Protein AF-A0A533ZQ76-F1 (afdb_monomer)

Foldseek 3Di:
DDKDKDKDKDKAAPDPFKIKIKIKMWIWDADPDPPWGWTKTKIKMKMKIWGDPDPFKIKIKMWMKMWIWTDGDPDTDTDIDIDIDIDIGGHPDDPPPQPPVNPPDPDDDPDPDPDDDDDDD

Mean predicted aligned error: 13.37 Å

Radius of gyration: 28.68 Å; Cα contacts (8 Å, |Δi|>4): 227; chains: 1; bounding box: 99×28×53 Å

Structure (mmCIF, N/CA/C/O backbone):
data_AF-A0A533ZQ76-F1
#
_entry.id   AF-A0A533ZQ76-F1
#
loop_
_atom_site.group_PDB
_atom_site.id
_atom_site.type_symbol
_atom_site.label_atom_id
_atom_site.label_alt_id
_atom_site.label_comp_id
_atom_site.label_asym_id
_atom_site.label_entity_id
_atom_site.label_seq_id
_atom_site.pdbx_PDB_ins_code
_atom_site.Cartn_x
_atom_site.Cartn_y
_atom_site.Cartn_z
_atom_site.occupancy
_atom_site.B_iso_or_equiv
_atom_site.auth_seq_id
_atom_site.auth_comp_id
_atom_site.auth_asym_id
_atom_site.auth_atom_id
_atom_site.pdbx_PDB_model_num
ATOM 1 N N . MET A 1 1 ? 0.727 1.971 -27.549 1.00 69.31 1 MET A N 1
ATOM 2 C CA . MET A 1 1 ? 1.018 2.119 -26.111 1.00 69.31 1 MET A CA 1
ATOM 3 C C . MET A 1 1 ? 0.290 0.995 -25.409 1.00 69.31 1 MET A C 1
ATOM 5 O O . MET A 1 1 ? -0.908 0.859 -25.633 1.00 69.31 1 MET A O 1
ATOM 9 N N . LEU A 1 2 ? 1.004 0.152 -24.669 1.00 78.88 2 LEU A N 1
ATOM 10 C CA . LEU A 1 2 ? 0.405 -0.923 -23.881 1.00 78.88 2 LEU A CA 1
ATOM 11 C C . LEU A 1 2 ? 0.433 -0.486 -22.421 1.00 78.88 2 LEU A C 1
ATOM 13 O O . LEU A 1 2 ? 1.513 -0.332 -21.867 1.00 78.88 2 LEU A O 1
ATOM 17 N N . SER A 1 3 ? -0.736 -0.279 -21.817 1.00 87.69 3 SER A N 1
ATOM 18 C CA . SER A 1 3 ? -0.863 0.062 -20.401 1.00 87.69 3 SER A CA 1
ATOM 19 C C . SER A 1 3 ? -1.711 -0.993 -19.704 1.00 87.69 3 SER A C 1
ATOM 21 O O . SER A 1 3 ? -2.788 -1.348 -20.183 1.00 87.69 3 SER A O 1
ATOM 23 N N . GLN A 1 4 ? -1.195 -1.529 -18.605 1.00 91.38 4 GLN A N 1
ATOM 24 C CA . GLN A 1 4 ? -1.819 -2.579 -17.813 1.00 91.38 4 GLN A CA 1
ATOM 25 C C . GLN A 1 4 ? -1.733 -2.193 -16.345 1.00 91.38 4 GLN A C 1
ATOM 27 O O . GLN A 1 4 ? -0.648 -1.892 -15.853 1.00 91.38 4 GLN A O 1
ATOM 32 N N . THR A 1 5 ? -2.864 -2.254 -15.650 1.00 93.31 5 THR A N 1
ATOM 33 C CA . THR A 1 5 ? -2.929 -2.057 -14.203 1.00 93.31 5 THR A CA 1
ATOM 34 C C . THR A 1 5 ? -3.759 -3.174 -13.599 1.00 93.31 5 THR A C 1
ATOM 36 O O . THR A 1 5 ? -4.853 -3.468 -14.082 1.00 93.31 5 THR A O 1
ATOM 39 N N . VAL A 1 6 ? -3.242 -3.793 -12.544 1.00 95.38 6 VAL A N 1
ATOM 40 C CA . VAL A 1 6 ? -3.929 -4.829 -11.774 1.00 95.38 6 VAL A CA 1
ATOM 41 C C . VAL A 1 6 ? -3.885 -4.425 -10.313 1.00 95.38 6 VAL A C 1
ATOM 43 O O . VAL A 1 6 ? -2.808 -4.170 -9.784 1.00 95.38 6 VAL A O 1
ATOM 46 N N . THR A 1 7 ? -5.044 -4.399 -9.664 1.00 95.50 7 THR A N 1
ATOM 47 C CA . THR A 1 7 ? -5.156 -4.107 -8.234 1.00 95.50 7 THR A CA 1
ATOM 48 C C . THR A 1 7 ? -5.970 -5.199 -7.569 1.00 95.50 7 THR A C 1
ATOM 50 O O . THR A 1 7 ? -7.054 -5.548 -8.036 1.00 95.50 7 THR A O 1
ATOM 53 N N . VAL A 1 8 ? -5.451 -5.722 -6.466 1.00 96.50 8 VAL A N 1
ATOM 54 C CA . VAL A 1 8 ? -6.134 -6.679 -5.602 1.00 96.50 8 VAL A CA 1
ATOM 55 C C . VAL A 1 8 ? -6.194 -6.082 -4.209 1.00 96.50 8 VAL A C 1
ATOM 57 O O . VAL A 1 8 ? -5.197 -5.583 -3.691 1.00 96.50 8 VAL A O 1
ATOM 60 N N . THR A 1 9 ? -7.368 -6.146 -3.595 1.00 96.25 9 THR A N 1
ATOM 61 C CA . THR A 1 9 ? -7.575 -5.696 -2.223 1.00 96.25 9 THR A CA 1
ATOM 62 C C . THR A 1 9 ? -8.357 -6.752 -1.474 1.00 96.25 9 THR A C 1
ATOM 64 O O . THR A 1 9 ? -9.365 -7.263 -1.963 1.00 96.25 9 THR A O 1
ATOM 67 N N . THR A 1 10 ? -7.895 -7.073 -0.276 1.00 95.56 10 THR A N 1
ATOM 68 C CA . THR A 1 10 ? -8.563 -7.988 0.639 1.00 95.56 10 THR A CA 1
ATOM 69 C C . THR A 1 10 ? -8.787 -7.277 1.960 1.00 95.56 10 THR A C 1
ATOM 71 O O . THR A 1 10 ? -7.919 -6.569 2.461 1.00 95.56 10 THR A O 1
ATOM 74 N N . ALA A 1 11 ? -9.974 -7.444 2.528 1.00 94.69 11 ALA A N 1
ATOM 75 C CA . ALA A 1 11 ? -10.311 -6.928 3.844 1.00 94.69 11 ALA A CA 1
ATOM 76 C C . ALA A 1 11 ? -10.855 -8.082 4.676 1.00 94.69 11 ALA A C 1
ATOM 78 O O . ALA A 1 11 ? -11.765 -8.791 4.242 1.00 94.69 11 ALA A O 1
ATOM 79 N N . HIS A 1 12 ? -10.288 -8.276 5.860 1.00 94.06 12 HIS A N 1
ATOM 80 C CA . HIS A 1 12 ? -10.687 -9.341 6.760 1.00 94.06 12 HIS A CA 1
ATOM 81 C C . HIS A 1 12 ? -10.952 -8.781 8.163 1.00 94.06 12 HIS A C 1
ATOM 83 O O . HIS A 1 12 ? -10.027 -8.271 8.810 1.00 94.06 12 HIS A O 1
ATOM 89 N N . PRO A 1 13 ? -12.204 -8.835 8.652 1.00 95.38 13 PRO A N 1
ATOM 90 C CA . PRO A 1 13 ? -12.496 -8.527 10.043 1.00 95.38 13 PRO A CA 1
ATOM 91 C C . PRO A 1 13 ? -11.974 -9.671 10.917 1.00 95.38 13 PRO A C 1
ATOM 93 O O . PRO A 1 13 ? -12.407 -10.810 10.779 1.00 95.38 13 PRO A O 1
ATOM 96 N N . LEU A 1 14 ? -11.036 -9.370 11.814 1.00 94.00 14 LEU A N 1
ATOM 97 C CA . LEU A 1 14 ? -10.540 -10.338 12.797 1.00 94.00 14 LEU A CA 1
ATOM 98 C C . LEU A 1 14 ? -11.461 -10.390 14.020 1.00 94.00 14 LEU A C 1
ATOM 100 O O . LEU A 1 14 ? -11.647 -11.445 14.617 1.00 94.00 14 LEU A O 1
ATOM 104 N N . THR A 1 15 ? -12.031 -9.241 14.395 1.00 94.12 15 THR A N 1
ATOM 105 C CA . THR A 1 15 ? -13.024 -9.091 15.468 1.00 94.12 15 THR A CA 1
ATOM 106 C C . THR A 1 15 ? -13.995 -7.955 15.127 1.00 94.12 15 THR A C 1
ATOM 108 O O . THR A 1 15 ? -13.836 -7.270 14.118 1.00 94.12 15 THR A O 1
ATOM 111 N N . GLU A 1 16 ? -14.963 -7.676 16.004 1.00 91.12 16 GLU A N 1
ATOM 112 C CA . GLU A 1 16 ? -15.861 -6.514 15.875 1.00 91.12 16 GLU A CA 1
ATOM 113 C C . GLU A 1 16 ? -15.134 -5.159 15.894 1.00 91.12 16 GLU A C 1
ATOM 115 O O . GLU A 1 16 ? -15.669 -4.152 15.430 1.00 91.12 16 GLU A O 1
ATOM 120 N N . ARG A 1 17 ? -13.922 -5.108 16.461 1.00 92.12 17 ARG A N 1
ATOM 121 C CA . ARG A 1 17 ? -13.142 -3.870 16.620 1.00 92.12 17 ARG A CA 1
ATOM 122 C C . ARG A 1 17 ? -11.850 -3.860 15.824 1.00 92.12 17 ARG A C 1
ATOM 124 O O . ARG A 1 17 ? -11.244 -2.801 15.709 1.00 92.12 17 ARG A O 1
ATOM 131 N N . LEU A 1 18 ? -11.418 -5.003 15.298 1.00 93.88 18 LEU A N 1
ATOM 132 C CA . LEU A 1 18 ? -10.140 -5.160 14.620 1.00 93.88 18 LEU A CA 1
ATOM 133 C C . LEU A 1 18 ? -10.344 -5.716 13.215 1.00 93.88 18 LEU A C 1
ATOM 135 O O . LEU A 1 18 ? -10.965 -6.759 13.028 1.00 93.88 18 LEU A O 1
ATOM 139 N N . SER A 1 19 ? -9.745 -5.057 12.232 1.00 95.81 19 SER A N 1
ATOM 140 C CA . SER A 1 19 ? -9.692 -5.545 10.857 1.00 95.81 19 SER A CA 1
ATOM 141 C C . SER A 1 19 ? -8.303 -5.365 10.272 1.00 95.81 19 SER A C 1
ATOM 143 O O . SER A 1 19 ? -7.554 -4.462 10.657 1.00 95.81 19 SER A O 1
ATOM 145 N N . VAL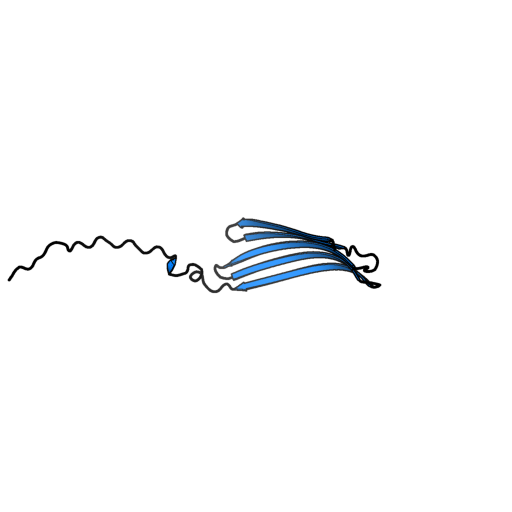 A 1 20 ? -7.970 -6.243 9.336 1.00 96.62 20 VAL A N 1
ATOM 146 C CA . VAL A 1 20 ? -6.762 -6.143 8.528 1.00 96.62 20 VAL A CA 1
ATOM 147 C C . VAL A 1 20 ? -7.180 -5.997 7.078 1.00 96.62 20 VAL A C 1
ATOM 149 O O . VAL A 1 20 ? -8.025 -6.747 6.590 1.00 96.62 20 VAL A O 1
ATOM 152 N N . THR A 1 21 ? -6.584 -5.029 6.400 1.00 96.50 21 THR A N 1
ATOM 153 C CA . THR A 1 21 ? -6.736 -4.829 4.963 1.00 96.50 21 THR A CA 1
ATOM 154 C C . THR A 1 21 ? -5.373 -5.009 4.323 1.00 96.50 21 THR A C 1
ATOM 156 O O . THR A 1 21 ? -4.382 -4.511 4.848 1.00 96.50 21 THR A O 1
ATOM 159 N N . GLY A 1 22 ? -5.316 -5.741 3.221 1.00 96.19 22 GLY A N 1
ATOM 160 C CA . GLY A 1 22 ? -4.122 -5.897 2.410 1.00 96.19 22 GLY A CA 1
ATOM 161 C C . GLY A 1 22 ? -4.407 -5.481 0.978 1.00 96.19 22 GLY A C 1
ATOM 162 O O . GLY A 1 22 ? -5.503 -5.712 0.461 1.00 96.19 22 GL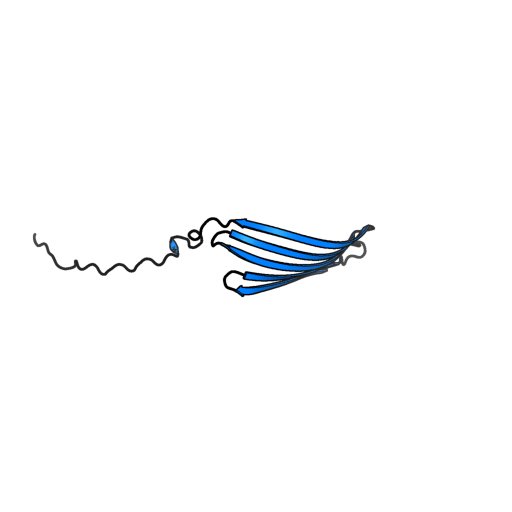Y A O 1
ATOM 163 N N . GLY A 1 23 ? -3.419 -4.878 0.342 1.00 96.81 23 GLY A N 1
ATOM 164 C CA . GLY A 1 23 ? -3.481 -4.449 -1.042 1.00 96.81 23 GLY A CA 1
ATOM 165 C C . GLY A 1 23 ? -2.226 -4.854 -1.791 1.00 96.81 23 GLY A C 1
ATOM 166 O O . GLY A 1 23 ? -1.134 -4.896 -1.226 1.00 96.81 23 GLY A O 1
ATOM 167 N N . ALA A 1 24 ? -2.386 -5.155 -3.072 1.00 96.50 24 ALA A N 1
ATOM 168 C CA . ALA A 1 24 ? -1.287 -5.201 -4.017 1.00 96.50 24 ALA A CA 1
ATOM 169 C C . ALA A 1 24 ? -1.734 -4.560 -5.326 1.00 96.50 24 ALA A C 1
ATOM 171 O O . ALA A 1 24 ? -2.837 -4.818 -5.814 1.00 96.50 24 ALA A O 1
ATOM 172 N N . ASN A 1 25 ? -0.874 -3.737 -5.904 1.00 96.38 25 ASN A N 1
ATOM 173 C CA . ASN A 1 25 ? -1.069 -3.129 -7.203 1.00 96.38 25 ASN A CA 1
ATOM 174 C C . ASN A 1 25 ? 0.160 -3.361 -8.075 1.00 96.38 25 ASN A C 1
ATOM 176 O O . ASN A 1 25 ? 1.296 -3.275 -7.619 1.00 96.38 25 ASN A O 1
ATOM 180 N N . PHE A 1 26 ? -0.084 -3.622 -9.348 1.00 96.31 26 PHE A N 1
ATOM 181 C CA . PHE A 1 26 ? 0.917 -3.714 -10.394 1.00 96.31 26 PHE A CA 1
ATOM 182 C C . PHE A 1 26 ? 0.505 -2.779 -11.521 1.00 96.31 26 PHE A C 1
ATOM 184 O O . PHE A 1 26 ? -0.665 -2.755 -11.904 1.00 96.31 26 PHE A O 1
ATOM 191 N N . ALA A 1 27 ? 1.453 -2.025 -12.059 1.00 95.25 27 ALA A N 1
ATOM 192 C CA . ALA A 1 27 ? 1.237 -1.197 -13.230 1.00 95.25 27 ALA A CA 1
ATOM 193 C C . ALA A 1 27 ? 2.425 -1.327 -14.178 1.00 95.25 27 ALA A C 1
ATOM 195 O O . ALA A 1 27 ? 3.573 -1.211 -13.756 1.00 95.25 27 ALA A O 1
ATOM 196 N N . ARG A 1 28 ? 2.144 -1.531 -15.463 1.00 93.69 28 ARG A N 1
ATOM 197 C CA . ARG A 1 28 ? 3.134 -1.555 -16.536 1.00 93.69 28 ARG A CA 1
ATOM 198 C C . ARG A 1 28 ? 2.657 -0.707 -17.700 1.00 93.69 28 ARG A C 1
ATOM 200 O O . ARG A 1 28 ? 1.485 -0.754 -18.074 1.00 93.69 28 ARG A O 1
ATOM 207 N N . ASN A 1 29 ? 3.562 0.067 -18.273 1.00 91.25 29 ASN A N 1
ATOM 208 C CA . ASN A 1 29 ? 3.288 0.936 -19.397 1.00 91.25 29 ASN A CA 1
ATOM 209 C C . ASN A 1 29 ? 4.490 0.974 -20.336 1.00 91.25 29 ASN A C 1
ATOM 211 O O . ASN A 1 29 ? 5.547 1.452 -19.943 1.00 91.25 29 ASN A O 1
ATOM 215 N N . ASP A 1 30 ? 4.297 0.506 -21.565 1.00 86.81 30 ASP A N 1
ATOM 216 C CA . ASP A 1 30 ? 5.324 0.489 -22.604 1.00 86.81 30 ASP A CA 1
ATOM 217 C C . ASP A 1 30 ? 4.871 1.324 -23.815 1.00 86.81 30 ASP A C 1
ATOM 219 O O . ASP A 1 30 ? 3.783 1.122 -24.390 1.00 86.81 30 ASP A O 1
ATOM 223 N N . SER A 1 31 ? 5.715 2.263 -24.253 1.00 83.62 31 SER A N 1
ATOM 224 C CA . SER A 1 31 ? 5.498 2.981 -25.506 1.00 83.62 31 SER A CA 1
ATOM 225 C C . SER A 1 31 ? 5.875 2.110 -26.705 1.00 83.62 31 SER A C 1
ATOM 227 O O . SER A 1 31 ? 6.991 1.629 -26.841 1.00 83.62 31 SER A O 1
ATOM 229 N N . THR A 1 32 ? 4.922 1.903 -27.614 1.00 69.62 32 THR A N 1
ATOM 230 C CA . THR A 1 32 ? 5.061 0.966 -28.745 1.00 69.62 32 THR A CA 1
ATOM 231 C C . THR A 1 32 ? 5.572 1.629 -30.028 1.00 69.62 32 THR A C 1
ATOM 233 O O . THR A 1 32 ? 5.527 1.002 -31.083 1.00 69.62 32 THR A O 1
ATOM 236 N N . SER A 1 33 ? 5.975 2.905 -29.989 1.00 67.81 33 SER A N 1
ATOM 237 C CA . SER A 1 33 ? 6.479 3.618 -31.169 1.00 67.81 33 SER A CA 1
ATOM 238 C C . SER A 1 33 ? 8.002 3.692 -31.143 1.00 67.81 33 SER A C 1
ATOM 240 O O . SER A 1 33 ? 8.604 4.014 -30.122 1.00 67.81 33 SER A O 1
ATOM 242 N N . SER A 1 34 ? 8.614 3.445 -32.299 1.00 60.03 34 SER A N 1
ATOM 243 C CA . SER A 1 34 ? 10.057 3.321 -32.558 1.00 60.03 34 SER A CA 1
ATOM 244 C C . SER A 1 34 ? 10.919 4.561 -32.248 1.00 60.03 34 SER A C 1
ATOM 246 O O . SER A 1 34 ? 12.106 4.565 -32.554 1.00 60.03 34 SER A O 1
ATOM 248 N N . GLY A 1 35 ? 10.353 5.600 -31.629 1.00 61.16 35 GLY A N 1
ATOM 249 C CA . GLY A 1 35 ? 11.056 6.824 -31.231 1.00 61.16 35 GLY A CA 1
ATOM 250 C C . GLY A 1 35 ? 10.733 7.326 -29.821 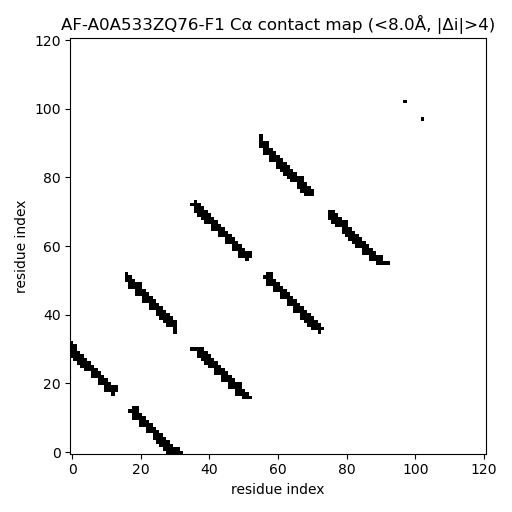1.00 61.16 35 GLY A C 1
ATOM 251 O O . GLY A 1 35 ? 11.283 8.344 -29.413 1.00 61.16 35 GLY A O 1
ATOM 252 N N . SER A 1 36 ? 9.864 6.645 -29.067 1.00 63.34 36 SER A N 1
ATOM 253 C CA . SER A 1 36 ? 9.629 6.962 -27.654 1.00 63.34 36 SER A CA 1
ATOM 254 C C . SER A 1 36 ? 10.191 5.836 -26.797 1.00 63.34 36 SER A C 1
ATOM 256 O O . SER A 1 36 ? 9.823 4.679 -26.960 1.00 63.34 36 SER A O 1
ATOM 258 N N . ASN A 1 37 ? 11.131 6.184 -25.920 1.00 74.81 37 ASN A N 1
ATOM 259 C CA . ASN A 1 37 ? 11.712 5.270 -24.942 1.00 74.81 37 ASN A CA 1
ATOM 260 C C . ASN A 1 37 ? 11.065 5.575 -23.585 1.00 74.81 37 ASN A C 1
ATOM 262 O O . ASN A 1 37 ? 11.704 6.136 -22.693 1.00 74.81 37 ASN A O 1
ATOM 266 N N . ILE A 1 38 ? 9.742 5.375 -23.509 1.00 85.81 38 ILE A N 1
ATOM 267 C CA . ILE A 1 38 ? 8.960 5.554 -22.286 1.00 85.81 38 ILE A CA 1
ATOM 268 C C . ILE A 1 38 ? 8.520 4.171 -21.817 1.00 85.81 38 ILE A C 1
ATOM 270 O O . ILE A 1 38 ? 7.659 3.542 -22.433 1.00 85.81 38 ILE A O 1
ATOM 274 N N . SER A 1 39 ? 9.117 3.721 -20.723 1.00 89.75 39 SER A N 1
ATOM 275 C CA . SER A 1 39 ? 8.735 2.507 -20.015 1.00 89.75 39 SER A CA 1
ATOM 276 C C . SER A 1 39 ? 8.491 2.846 -18.554 1.00 89.75 39 SER A C 1
ATOM 278 O O . SER A 1 39 ? 9.190 3.667 -17.961 1.00 89.75 39 SER A O 1
ATOM 280 N N . PHE A 1 40 ? 7.463 2.246 -17.980 1.00 91.75 40 PHE A N 1
ATOM 281 C CA . PHE A 1 40 ? 7.172 2.337 -16.563 1.00 91.75 40 PHE A CA 1
ATOM 282 C C . PHE A 1 40 ? 6.687 0.983 -16.078 1.00 91.75 40 PHE A C 1
ATOM 284 O O . PHE A 1 40 ? 5.741 0.421 -16.631 1.00 91.75 40 PHE A O 1
ATOM 291 N N . MET A 1 41 ? 7.287 0.487 -15.009 1.00 94.81 41 MET A N 1
ATOM 292 C CA . MET A 1 41 ? 6.838 -0.683 -14.285 1.00 94.81 41 MET A CA 1
ATOM 293 C C . MET A 1 41 ? 6.844 -0.359 -12.798 1.00 94.81 41 MET A C 1
ATOM 295 O O . MET A 1 41 ? 7.799 0.184 -12.254 1.00 94.81 41 MET A O 1
ATOM 299 N N . SER A 1 42 ? 5.765 -0.708 -12.115 1.00 96.12 42 SER A N 1
ATOM 300 C CA . SER A 1 42 ? 5.721 -0.637 -10.665 1.00 96.12 42 SER A CA 1
ATOM 301 C C . SER A 1 42 ? 4.923 -1.786 -10.095 1.00 96.12 42 SER A C 1
ATOM 303 O O . SER A 1 42 ? 3.949 -2.262 -10.685 1.00 96.12 42 SER A O 1
ATOM 305 N N . TYR A 1 43 ? 5.332 -2.201 -8.910 1.00 97.00 43 TYR A N 1
ATOM 306 C CA . TYR A 1 43 ? 4.509 -3.001 -8.030 1.00 97.00 43 TYR A CA 1
ATOM 307 C C . TYR A 1 43 ? 4.566 -2.389 -6.646 1.00 97.00 43 TYR A C 1
ATOM 309 O O . TYR A 1 43 ? 5.599 -1.898 -6.195 1.00 97.00 43 TYR A O 1
ATOM 317 N N . GLN A 1 44 ? 3.440 -2.409 -5.965 1.00 97.25 44 GLN A N 1
ATOM 318 C CA . GLN A 1 44 ? 3.335 -1.953 -4.599 1.00 97.25 44 GLN A CA 1
ATOM 319 C C . GLN A 1 44 ? 2.383 -2.875 -3.856 1.00 97.25 44 GLN A C 1
ATOM 321 O O . GLN A 1 44 ? 1.467 -3.454 -4.432 1.00 97.25 44 GLN A O 1
ATOM 326 N N . GLY A 1 45 ? 2.649 -3.048 -2.572 1.00 97.56 45 GLY A N 1
ATOM 327 C CA . GLY A 1 45 ? 1.760 -3.721 -1.653 1.00 97.56 45 GLY A CA 1
ATOM 328 C C . GLY A 1 45 ? 1.677 -2.958 -0.348 1.00 97.56 45 GLY A C 1
ATOM 329 O O . GLY A 1 45 ? 2.626 -2.282 0.066 1.00 97.56 45 GLY A O 1
ATOM 330 N N . ASP A 1 46 ? 0.534 -3.076 0.301 1.00 97.38 46 ASP A N 1
ATOM 331 C CA . ASP A 1 46 ? 0.281 -2.475 1.594 1.00 97.38 46 ASP A CA 1
ATOM 332 C C . ASP A 1 46 ? -0.465 -3.435 2.512 1.00 97.38 46 ASP A C 1
ATOM 334 O O . ASP A 1 46 ? -1.213 -4.316 2.085 1.00 97.38 46 ASP A O 1
ATOM 338 N N . VAL A 1 47 ? -0.214 -3.268 3.804 1.00 97.69 47 VAL A N 1
ATOM 339 C CA . VAL A 1 47 ? -0.948 -3.928 4.873 1.00 97.69 47 VAL A CA 1
ATOM 340 C C . VAL A 1 47 ? -1.354 -2.864 5.874 1.00 97.69 47 VAL A C 1
ATOM 342 O O . VAL A 1 47 ? -0.527 -2.095 6.371 1.00 97.69 47 VAL A O 1
ATOM 345 N N . SER A 1 48 ? -2.639 -2.843 6.190 1.00 96.94 48 SER A N 1
ATOM 346 C CA . SER A 1 48 ? -3.254 -1.942 7.144 1.00 96.94 48 SER A CA 1
ATOM 347 C C . SER A 1 48 ? -3.902 -2.726 8.275 1.00 96.94 48 SER A C 1
ATOM 349 O O . SER A 1 48 ? -4.781 -3.553 8.050 1.00 96.94 48 SER A O 1
ATOM 351 N N . VAL A 1 49 ? -3.509 -2.421 9.508 1.00 97.56 49 VAL A N 1
ATOM 352 C CA . VAL A 1 49 ? -4.182 -2.878 10.725 1.00 97.56 49 VAL A CA 1
ATOM 353 C C . VAL A 1 49 ? -5.057 -1.743 11.235 1.00 97.56 49 VAL A C 1
ATOM 355 O O . VAL A 1 49 ? -4.581 -0.627 11.435 1.00 97.56 49 VAL A O 1
ATOM 358 N N . ASN A 1 50 ? -6.335 -2.027 11.452 1.00 95.06 50 ASN A N 1
ATOM 359 C CA . ASN A 1 50 ? -7.359 -1.046 11.782 1.00 95.06 50 ASN A CA 1
ATOM 360 C C . ASN A 1 50 ? -8.057 -1.443 13.083 1.00 95.06 50 ASN A C 1
ATOM 362 O O . ASN A 1 50 ? -8.675 -2.506 13.138 1.00 95.06 50 ASN A O 1
ATOM 366 N N . TYR A 1 51 ? -8.006 -0.583 14.100 1.00 94.69 51 TYR A N 1
ATOM 367 C CA . TYR A 1 51 ? -8.596 -0.828 15.413 1.00 94.69 51 TYR A CA 1
ATOM 368 C C . TYR A 1 51 ? -9.554 0.287 15.844 1.00 94.69 51 TYR A C 1
ATOM 370 O O . TYR A 1 51 ? -9.192 1.462 15.878 1.00 94.69 51 TYR A O 1
ATOM 378 N N . LEU A 1 52 ? -10.776 -0.079 16.218 1.00 93.75 52 LEU A N 1
ATOM 379 C CA . LEU A 1 52 ? -11.747 0.808 16.854 1.00 93.75 52 LEU A CA 1
ATOM 380 C C . LEU A 1 52 ? -11.417 0.935 18.347 1.00 93.75 52 LEU A C 1
ATOM 382 O O . LEU A 1 52 ? -11.747 0.061 19.149 1.00 93.75 52 LEU A O 1
ATOM 386 N N . LEU A 1 53 ? -10.768 2.044 18.711 1.00 91.94 53 LEU A N 1
ATOM 387 C CA . LEU A 1 53 ? -10.467 2.406 20.100 1.00 91.94 53 LEU A CA 1
ATOM 388 C C . LEU A 1 53 ? -11.759 2.668 20.885 1.00 91.94 53 LEU A C 1
ATOM 390 O O . LEU A 1 53 ? -11.900 2.238 22.028 1.00 91.94 53 LEU A O 1
ATOM 394 N N . THR A 1 54 ? -12.711 3.354 20.253 1.00 88.38 54 THR A N 1
ATOM 395 C CA . THR A 1 54 ? -14.064 3.607 20.765 1.00 88.38 54 THR A CA 1
ATOM 396 C C . THR A 1 54 ? -15.066 3.547 19.607 1.00 88.38 54 THR A C 1
ATOM 398 O O . THR A 1 54 ? -14.687 3.332 18.456 1.00 88.38 54 THR A O 1
ATOM 401 N N . SER A 1 55 ? -16.356 3.776 19.874 1.00 85.00 55 SER A N 1
ATOM 402 C CA . SER A 1 55 ? -17.388 3.886 18.829 1.00 85.00 55 SER A CA 1
ATOM 403 C C . SER A 1 55 ? -17.171 5.048 17.850 1.00 85.00 55 SER A C 1
ATOM 405 O O . SER A 1 55 ? -17.814 5.076 16.804 1.00 85.00 55 SER A O 1
ATOM 407 N N . THR A 1 56 ? -16.291 5.994 18.185 1.00 88.12 56 THR A N 1
ATOM 408 C CA . THR A 1 56 ? -16.034 7.229 17.432 1.00 88.12 56 THR A CA 1
ATOM 409 C C . THR A 1 56 ? -14.552 7.454 17.158 1.00 88.12 56 THR A 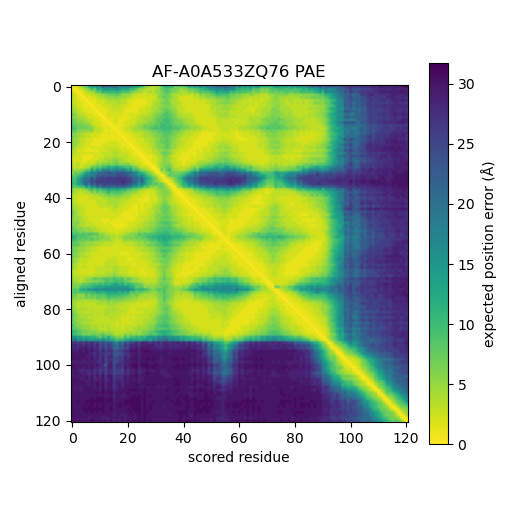C 1
ATOM 411 O O . THR A 1 56 ? -14.184 8.482 16.601 1.00 88.12 56 THR A O 1
ATOM 414 N N . LEU A 1 57 ? -13.670 6.531 17.542 1.00 93.00 57 LEU A N 1
ATOM 415 C CA . LEU A 1 57 ? -12.230 6.697 17.380 1.00 93.00 57 LEU A CA 1
ATOM 416 C C . LEU A 1 57 ? -11.619 5.429 16.799 1.00 93.00 57 LEU A C 1
ATOM 418 O O . LEU A 1 57 ? -11.744 4.345 17.367 1.00 93.00 57 LEU A O 1
ATOM 422 N N . LYS A 1 58 ? -10.923 5.586 15.679 1.00 93.62 58 LYS A N 1
ATOM 423 C CA . LYS A 1 58 ? -10.225 4.520 14.969 1.00 93.62 58 LYS A CA 1
ATOM 424 C C . LYS A 1 58 ? -8.733 4.830 14.942 1.00 93.62 58 LYS A C 1
ATOM 426 O O . LYS A 1 58 ? -8.343 5.921 14.545 1.00 93.62 58 LYS A O 1
ATOM 431 N N . ALA A 1 59 ? -7.904 3.871 15.323 1.00 96.44 59 ALA A N 1
ATOM 432 C CA . ALA A 1 59 ? -6.471 3.887 15.071 1.00 96.44 59 ALA A CA 1
ATOM 433 C C . ALA A 1 59 ? -6.155 2.968 13.890 1.00 96.44 59 ALA A C 1
ATOM 435 O O . ALA A 1 59 ? -6.737 1.891 13.765 1.00 96.44 59 ALA A O 1
ATOM 436 N N . SER A 1 60 ? -5.241 3.389 13.024 1.00 96.75 60 SER A N 1
ATOM 437 C CA . SER A 1 60 ? -4.788 2.594 11.886 1.00 96.75 60 SER A CA 1
ATOM 438 C C . SER A 1 60 ? -3.270 2.655 11.786 1.00 96.75 60 SER A C 1
ATOM 440 O O . SER A 1 60 ? -2.686 3.732 11.910 1.00 96.75 60 SER A O 1
ATOM 442 N N . ALA A 1 61 ? -2.644 1.512 11.539 1.00 98.00 61 ALA A N 1
ATOM 443 C CA . ALA A 1 61 ? -1.239 1.409 11.176 1.00 98.00 61 ALA A CA 1
ATOM 444 C C . ALA A 1 61 ? -1.154 0.836 9.765 1.00 98.00 61 ALA A C 1
ATOM 446 O O . ALA A 1 61 ? -1.783 -0.182 9.485 1.00 98.00 61 ALA A O 1
ATOM 447 N N . VAL A 1 62 ? -0.416 1.494 8.877 1.00 97.75 62 VAL A N 1
ATOM 448 C CA . VAL A 1 62 ? -0.237 1.075 7.484 1.00 97.75 62 VAL A CA 1
ATOM 449 C C . VAL A 1 62 ? 1.246 0.949 7.201 1.00 97.75 62 VAL A C 1
ATOM 451 O O . VAL A 1 62 ? 1.991 1.910 7.387 1.00 97.75 62 VAL A O 1
ATOM 454 N N . GLY A 1 63 ? 1.664 -0.224 6.743 1.00 97.81 63 GLY A N 1
ATOM 455 C CA . GLY A 1 63 ? 2.973 -0.446 6.147 1.00 97.81 63 GLY A CA 1
ATOM 456 C C . GLY A 1 63 ? 2.803 -0.668 4.653 1.00 97.81 63 GLY A C 1
ATOM 457 O O . GLY A 1 63 ? 1.986 -1.493 4.255 1.00 97.81 63 GLY A O 1
ATOM 458 N N . ALA A 1 64 ? 3.561 0.051 3.835 1.00 97.69 64 ALA A N 1
ATOM 459 C CA . ALA A 1 64 ? 3.558 -0.122 2.391 1.00 97.69 64 ALA A CA 1
ATOM 460 C C . ALA A 1 64 ? 4.983 -0.230 1.855 1.00 97.69 64 ALA A C 1
ATOM 462 O O . ALA A 1 64 ? 5.896 0.472 2.303 1.00 97.69 64 ALA A O 1
ATOM 463 N N . TYR A 1 65 ? 5.147 -1.091 0.862 1.00 98.25 65 TYR A N 1
ATOM 464 C CA . TYR A 1 65 ? 6.364 -1.233 0.082 1.00 98.25 65 TYR A CA 1
ATOM 465 C C . TYR A 1 65 ? 6.009 -1.141 -1.392 1.00 98.25 65 TYR A C 1
ATOM 467 O O . TYR A 1 65 ? 5.009 -1.705 -1.826 1.00 98.25 65 TYR A O 1
ATOM 475 N N . GLY A 1 66 ? 6.825 -0.442 -2.162 1.00 97.50 66 GLY A N 1
ATOM 476 C CA . GLY A 1 66 ? 6.699 -0.423 -3.605 1.00 97.50 66 GLY A CA 1
ATOM 477 C C . GLY A 1 66 ? 8.044 -0.267 -4.271 1.00 97.50 66 GLY A C 1
ATOM 478 O O . GLY A 1 66 ? 8.974 0.282 -3.685 1.00 97.50 66 GLY A O 1
ATOM 479 N N . HIS A 1 67 ? 8.105 -0.739 -5.498 1.00 97.69 67 HIS A N 1
ATOM 480 C CA . HIS A 1 67 ? 9.235 -0.605 -6.389 1.00 97.69 67 HIS A CA 1
ATOM 481 C C . HIS A 1 67 ? 8.763 0.110 -7.650 1.00 97.69 67 HIS A C 1
ATOM 483 O O . HIS A 1 67 ? 7.662 -0.162 -8.147 1.00 97.69 67 HIS A O 1
ATOM 489 N N . TYR A 1 68 ? 9.584 1.031 -8.137 1.00 96.12 68 TYR A N 1
ATOM 490 C CA . TYR A 1 68 ? 9.295 1.850 -9.301 1.00 96.12 68 TYR A CA 1
ATOM 491 C C . TYR A 1 68 ? 10.505 1.829 -10.220 1.00 96.12 68 TYR A C 1
ATOM 493 O O . TYR A 1 68 ? 11.568 2.3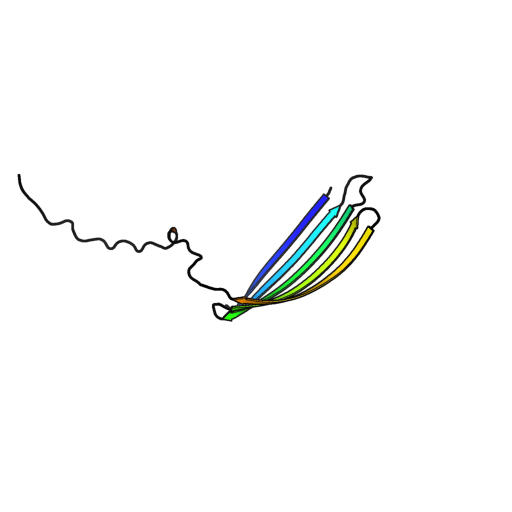13 -9.843 1.00 96.12 68 TYR A O 1
ATOM 501 N N . ASP A 1 69 ? 10.297 1.316 -11.423 1.00 95.44 69 ASP A N 1
ATOM 502 C CA . ASP A 1 69 ? 11.248 1.352 -12.523 1.00 95.44 69 ASP A CA 1
ATOM 503 C C . ASP A 1 69 ? 10.634 2.201 -13.636 1.00 95.44 69 ASP A C 1
ATOM 505 O O . ASP A 1 69 ? 9.546 1.917 -14.149 1.00 95.44 69 ASP A O 1
ATOM 509 N N . GLN A 1 70 ? 11.293 3.305 -13.960 1.00 92.12 70 GLN A N 1
ATOM 510 C CA . GLN A 1 70 ? 10.839 4.247 -14.963 1.00 92.12 70 GLN A CA 1
ATOM 511 C C . GLN A 1 70 ? 11.987 4.632 -15.884 1.00 92.12 70 GLN A C 1
ATOM 513 O O . GLN A 1 70 ? 13.009 5.163 -15.454 1.00 92.12 70 GLN A O 1
ATOM 518 N N . GLN A 1 71 ? 11.744 4.509 -17.181 1.00 89.94 71 GLN A N 1
ATOM 519 C CA . GLN A 1 71 ? 12.585 5.057 -18.227 1.00 89.94 71 GLN A CA 1
ATOM 520 C C . GLN A 1 71 ? 11.797 6.098 -19.015 1.00 89.94 71 GLN A C 1
ATOM 522 O O . GLN A 1 71 ? 10.733 5.808 -19.555 1.00 89.94 71 GLN A O 1
ATOM 527 N N . VAL A 1 72 ? 12.314 7.323 -19.092 1.00 86.31 72 VAL A N 1
ATOM 528 C CA . VAL A 1 72 ? 11.776 8.384 -19.952 1.00 86.31 72 VAL A CA 1
ATOM 529 C C . VAL A 1 72 ? 12.931 8.992 -20.73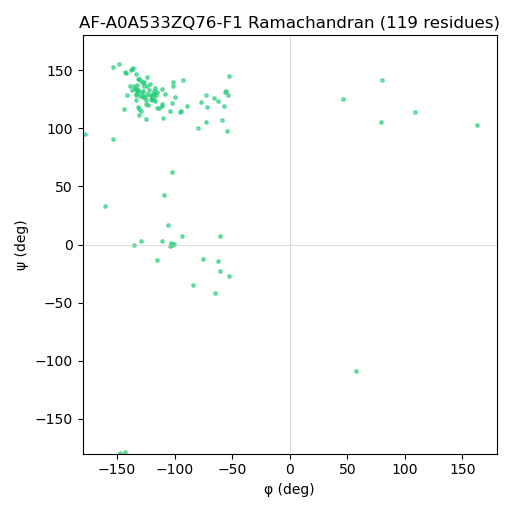0 1.00 86.31 72 VAL A C 1
ATOM 531 O O . VAL A 1 72 ? 13.787 9.675 -20.169 1.00 86.31 72 VAL A O 1
ATOM 534 N N . MET A 1 73 ? 12.946 8.757 -22.043 1.00 83.62 73 MET A N 1
ATOM 535 C CA . MET A 1 73 ? 14.011 9.212 -22.942 1.00 83.62 73 MET A CA 1
AT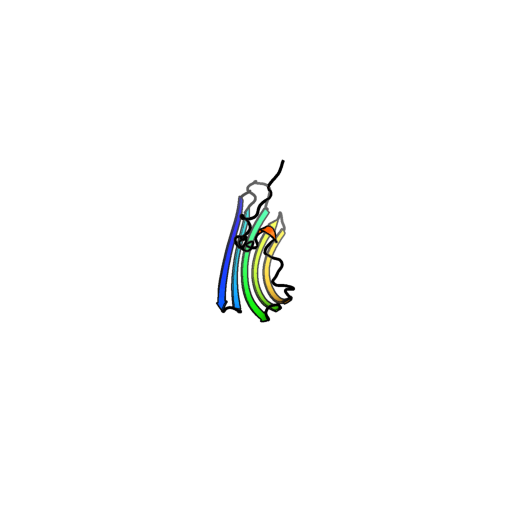OM 536 C C . MET A 1 73 ? 15.391 8.681 -22.507 1.00 83.62 73 MET A C 1
ATOM 538 O O . MET A 1 73 ? 15.662 7.491 -22.666 1.00 83.62 73 MET A O 1
ATOM 542 N N . SER A 1 74 ? 16.264 9.547 -21.983 1.00 81.44 74 SER A N 1
ATOM 543 C CA . SER A 1 74 ? 17.615 9.223 -21.503 1.00 81.44 74 SER A CA 1
ATOM 544 C C . SER A 1 74 ? 17.716 9.122 -19.978 1.00 81.44 74 SER A C 1
ATOM 546 O O . SER A 1 74 ? 18.800 8.867 -19.457 1.00 81.44 74 SER A O 1
ATOM 548 N N . THR A 1 75 ? 16.617 9.328 -19.251 1.00 86.00 75 THR A N 1
ATOM 549 C CA . THR A 1 75 ? 16.586 9.250 -17.789 1.00 86.00 75 THR A CA 1
ATOM 550 C C . THR A 1 75 ? 15.967 7.929 -17.356 1.00 86.00 75 THR A C 1
ATOM 552 O O . THR A 1 75 ? 14.824 7.637 -17.706 1.00 86.00 75 THR A O 1
ATOM 555 N N . ALA A 1 76 ? 16.725 7.153 -16.584 1.00 90.00 76 ALA A N 1
ATOM 556 C CA . ALA A 1 76 ? 16.249 5.963 -15.894 1.00 90.00 76 ALA A CA 1
ATOM 557 C C . ALA A 1 76 ? 16.228 6.235 -14.386 1.00 90.00 76 ALA A C 1
ATOM 559 O O . ALA A 1 76 ? 17.179 6.800 -13.840 1.00 90.00 76 ALA A O 1
ATOM 560 N N . VAL A 1 77 ? 15.130 5.869 -13.736 1.00 92.81 77 VAL A N 1
ATOM 561 C CA . VAL A 1 77 ? 14.919 5.999 -12.297 1.00 92.81 77 VAL A CA 1
ATOM 562 C C . VAL A 1 77 ? 14.410 4.659 -11.791 1.00 92.81 77 VAL A C 1
ATOM 564 O O . VAL A 1 77 ? 13.328 4.229 -12.173 1.00 92.81 77 VAL A O 1
ATOM 567 N N . ASP A 1 78 ? 15.198 4.042 -10.921 1.00 95.94 78 ASP A N 1
ATOM 568 C CA . ASP A 1 78 ? 14.874 2.808 -10.215 1.00 95.94 78 ASP A CA 1
ATOM 569 C C . ASP A 1 78 ? 14.994 3.098 -8.718 1.00 95.94 78 ASP A C 1
ATOM 571 O O . ASP A 1 78 ? 16.046 3.547 -8.242 1.00 95.94 78 ASP A O 1
ATOM 575 N N . PHE A 1 79 ? 13.896 2.922 -7.985 1.00 96.75 79 PHE A N 1
ATOM 576 C CA . PHE A 1 79 ? 13.926 3.036 -6.536 1.00 96.75 79 PHE A CA 1
ATOM 577 C C . PHE A 1 79 ? 12.849 2.216 -5.835 1.00 96.75 79 PHE A C 1
ATOM 579 O O . PHE A 1 79 ? 11.719 2.031 -6.296 1.00 96.75 79 PHE A O 1
ATOM 586 N N . ASP A 1 80 ? 13.193 1.854 -4.605 1.00 97.69 80 ASP A N 1
ATOM 587 C CA . ASP A 1 80 ? 12.273 1.308 -3.627 1.00 97.69 80 ASP A CA 1
ATOM 588 C C . ASP A 1 80 ? 11.694 2.408 -2.737 1.00 97.69 80 ASP A C 1
ATOM 590 O O . ASP A 1 80 ? 12.392 3.306 -2.255 1.00 97.69 80 ASP A O 1
ATOM 594 N N . ARG A 1 81 ? 10.410 2.278 -2.413 1.00 97.00 81 ARG A N 1
ATOM 595 C CA . ARG A 1 81 ? 9.707 3.122 -1.453 1.00 97.00 81 ARG A CA 1
ATOM 596 C C . ARG A 1 81 ? 9.162 2.273 -0.316 1.00 97.00 81 ARG A C 1
ATOM 598 O O . ARG A 1 81 ? 8.388 1.346 -0.528 1.00 97.00 81 ARG A O 1
ATOM 605 N N . LYS A 1 82 ? 9.517 2.643 0.912 1.00 97.81 82 LYS A N 1
ATOM 606 C CA . LYS A 1 82 ? 8.989 2.059 2.151 1.00 97.81 82 LYS A CA 1
ATOM 607 C C . LYS A 1 82 ? 8.271 3.152 2.925 1.00 97.81 82 LYS A C 1
ATOM 609 O O . LYS A 1 82 ? 8.851 4.207 3.174 1.00 97.81 82 LYS A O 1
ATOM 614 N N . VAL A 1 83 ? 7.013 2.921 3.277 1.00 97.00 83 VAL A N 1
ATOM 615 C CA . VAL A 1 83 ? 6.186 3.88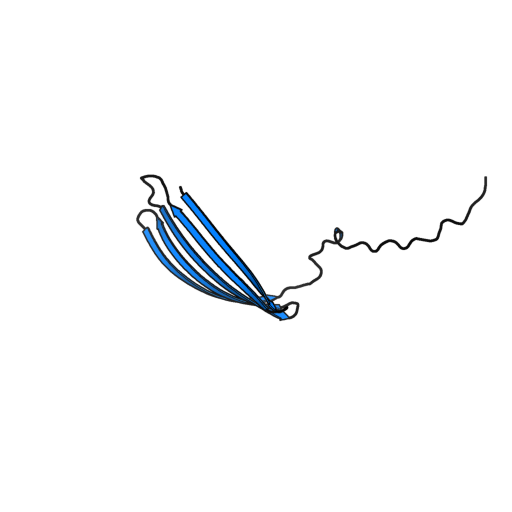4 4.011 1.00 97.00 83 VAL A CA 1
ATOM 616 C C . VAL A 1 83 ? 5.594 3.198 5.225 1.00 97.00 83 VAL A C 1
ATOM 618 O O . VAL A 1 83 ? 5.013 2.122 5.117 1.00 97.00 83 VAL A O 1
ATOM 621 N N . LEU A 1 84 ? 5.711 3.856 6.371 1.00 97.88 84 LEU A N 1
ATOM 622 C CA . LEU A 1 84 ? 4.970 3.520 7.574 1.00 97.88 84 LEU A CA 1
ATOM 623 C C . LEU A 1 84 ? 4.113 4.727 7.942 1.00 97.88 84 LEU A C 1
ATOM 625 O O . LEU A 1 84 ? 4.613 5.849 8.005 1.00 97.88 84 LEU A O 1
ATOM 629 N N . MET A 1 85 ? 2.828 4.501 8.178 1.00 97.56 85 MET A N 1
ATOM 630 C CA . MET A 1 85 ? 1.879 5.545 8.541 1.00 97.56 85 MET A CA 1
ATOM 631 C C . MET A 1 85 ? 1.062 5.103 9.747 1.00 97.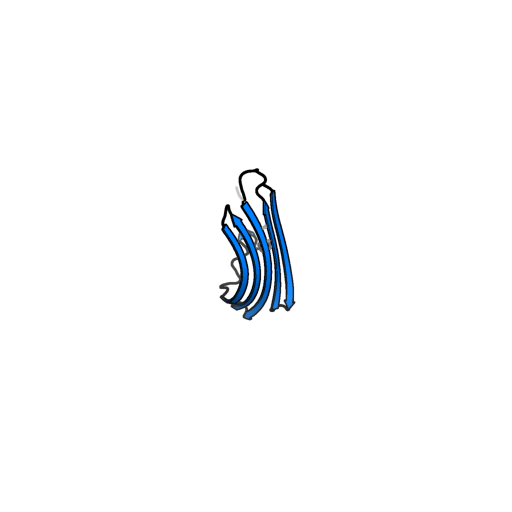56 85 MET A C 1
ATOM 633 O O . MET A 1 85 ? 0.525 3.998 9.781 1.00 97.56 85 MET A O 1
ATOM 637 N N . LEU A 1 86 ? 0.942 5.998 10.722 1.00 97.69 86 LEU A N 1
ATOM 638 C CA . LEU A 1 86 ? 0.060 5.851 11.871 1.00 97.69 86 LEU A CA 1
ATOM 639 C C . LEU A 1 86 ? -1.001 6.939 11.789 1.00 97.69 86 LEU A C 1
ATOM 641 O O . LEU A 1 86 ? -0.683 8.108 11.577 1.00 97.69 86 LEU A O 1
ATOM 645 N N . MET A 1 87 ? -2.261 6.555 11.943 1.00 96.75 87 MET A N 1
ATOM 646 C CA . MET A 1 87 ? -3.390 7.463 11.814 1.00 96.75 87 MET A CA 1
ATOM 647 C C . MET A 1 87 ? -4.364 7.250 12.962 1.00 96.75 87 MET A C 1
ATOM 649 O O . MET A 1 87 ? -4.734 6.119 13.268 1.00 96.75 87 MET A O 1
ATOM 653 N N . ILE A 1 88 ? -4.807 8.346 13.572 1.00 95.94 88 ILE A N 1
ATOM 654 C CA . ILE A 1 88 ? -5.937 8.351 14.497 1.00 95.94 88 ILE A CA 1
ATOM 655 C C . ILE A 1 88 ? -7.043 9.162 13.833 1.00 95.94 88 ILE A C 1
ATOM 657 O O . ILE A 1 88 ? -6.883 10.347 13.554 1.00 95.94 88 ILE A O 1
ATOM 661 N N . THR A 1 89 ? -8.166 8.511 13.569 1.00 93.44 89 THR A N 1
ATOM 662 C CA . THR A 1 89 ? -9.334 9.098 12.924 1.00 93.44 89 THR A CA 1
ATOM 663 C C . THR A 1 89 ? -10.453 9.185 13.944 1.00 93.44 89 THR A C 1
ATOM 665 O O . THR A 1 89 ? -10.906 8.165 14.466 1.00 93.44 89 THR A O 1
ATOM 668 N N . LYS A 1 90 ? -10.925 10.401 14.220 1.00 90.12 90 LYS A N 1
ATOM 669 C CA . LYS A 1 90 ? -12.163 10.605 14.967 1.00 90.12 90 LYS A CA 1
ATOM 670 C C . LYS A 1 90 ? -13.332 10.649 13.992 1.00 90.12 90 LYS A C 1
ATOM 672 O O . LYS A 1 90 ? -13.374 11.497 13.107 1.00 90.12 90 LYS A O 1
ATOM 677 N N . VAL A 1 91 ? -14.254 9.715 14.154 1.00 76.88 91 VAL A N 1
ATOM 678 C CA . VAL A 1 91 ? -15.505 9.627 13.410 1.00 76.88 91 VAL A CA 1
ATOM 679 C C . VAL A 1 91 ? -16.575 10.311 14.248 1.00 76.88 91 VAL A C 1
ATOM 681 O O . VAL A 1 91 ? -16.896 9.862 15.348 1.00 76.88 91 VAL A O 1
ATOM 684 N N . TRP A 1 92 ? -17.091 11.424 13.744 1.00 71.81 92 TRP A N 1
ATOM 685 C CA . TRP A 1 92 ? -18.179 12.153 14.377 1.00 71.81 92 TRP A CA 1
ATOM 686 C C . TRP A 1 92 ? -19.502 11.673 13.747 1.00 71.81 92 TRP A C 1
ATOM 688 O O . TRP A 1 92 ? -19.715 11.851 12.553 1.00 71.81 92 TRP A O 1
ATOM 698 N N . ASP A 1 93 ? -20.328 11.031 14.578 1.00 60.12 93 ASP A N 1
ATOM 699 C CA . ASP A 1 93 ? -21.716 10.567 14.385 1.00 60.12 93 ASP A CA 1
ATOM 700 C C . ASP A 1 93 ? -22.072 9.263 13.641 1.00 60.12 93 ASP A C 1
ATOM 702 O O . ASP A 1 93 ? -21.504 8.876 12.622 1.00 60.12 93 ASP A O 1
ATOM 706 N N . ARG A 1 94 ? -23.099 8.599 14.211 1.00 53.31 94 ARG A N 1
ATOM 707 C CA . ARG A 1 94 ? -23.727 7.323 13.805 1.00 53.31 94 ARG A CA 1
ATOM 708 C C . ARG A 1 94 ? -25.090 7.479 13.097 1.00 53.31 94 ARG A C 1
ATOM 710 O O . ARG A 1 94 ? -25.645 6.469 12.683 1.00 53.31 94 ARG A O 1
ATOM 717 N N . GLU A 1 95 ? -25.630 8.691 12.917 1.00 50.78 95 GLU A N 1
ATOM 718 C CA . GLU A 1 95 ? -27.016 8.892 12.424 1.00 50.78 95 GLU A CA 1
ATOM 719 C C . GLU A 1 95 ? -27.176 9.484 11.005 1.00 50.78 95 GLU A C 1
ATOM 721 O O . GLU A 1 95 ? -28.301 9.683 10.547 1.00 50.78 95 GLU A O 1
ATOM 726 N N . LEU A 1 96 ? -26.093 9.734 10.259 1.00 50.09 96 LEU A N 1
ATOM 727 C CA . LEU A 1 96 ? -26.159 10.483 8.988 1.00 50.09 96 LEU A CA 1
ATOM 728 C C . LEU A 1 96 ? -26.071 9.652 7.691 1.00 50.09 96 LEU A C 1
ATOM 730 O O . LEU A 1 96 ? -26.144 10.229 6.611 1.00 50.09 96 LEU A O 1
ATOM 734 N N . PHE A 1 97 ? -25.972 8.318 7.750 1.00 53.34 97 PHE A N 1
ATOM 735 C CA . PHE A 1 97 ? -25.845 7.465 6.546 1.00 53.34 97 PHE A CA 1
ATOM 736 C C . PHE A 1 97 ? -27.102 6.675 6.152 1.00 53.34 97 PHE A C 1
ATOM 738 O O . PHE A 1 97 ? -27.032 5.772 5.322 1.00 53.34 97 PHE A O 1
ATOM 745 N N . VAL A 1 98 ? -28.270 7.052 6.673 1.00 53.16 98 VAL A N 1
ATOM 746 C CA . VAL A 1 98 ? -29.554 6.679 6.064 1.00 53.16 98 VAL A CA 1
ATOM 747 C C . VAL A 1 98 ? -30.322 7.973 5.809 1.00 53.16 98 VAL A C 1
ATOM 749 O O . VAL A 1 98 ? -30.769 8.607 6.772 1.00 53.16 98 VAL A O 1
ATOM 752 N N . PRO A 1 99 ? -30.461 8.408 4.543 1.00 58.09 99 PRO A N 1
ATOM 753 C CA . PRO A 1 99 ? -31.308 9.543 4.212 1.00 58.09 99 PRO A CA 1
ATOM 754 C C . PRO A 1 99 ? -32.710 9.343 4.794 1.00 58.09 99 PRO A C 1
ATOM 756 O O . PRO A 1 99 ? -33.207 8.219 4.823 1.00 58.09 99 PRO A O 1
ATOM 759 N N . ALA A 1 100 ? -33.372 10.414 5.237 1.00 58.41 100 ALA A N 1
ATOM 760 C CA . ALA A 1 100 ? -34.677 10.322 5.902 1.00 58.41 100 ALA A CA 1
ATOM 761 C C . ALA A 1 100 ? -35.736 9.523 5.105 1.00 58.41 100 ALA A C 1
ATOM 763 O O . ALA A 1 100 ? -36.599 8.897 5.708 1.00 58.41 100 ALA A O 1
ATOM 764 N N . PHE A 1 101 ? -35.624 9.470 3.773 1.00 60.22 101 PHE A N 1
ATOM 765 C CA . PHE A 1 101 ? -36.503 8.705 2.880 1.00 60.22 101 PHE A CA 1
ATOM 766 C C . PHE A 1 101 ? -36.268 7.181 2.866 1.00 60.22 101 PHE A C 1
ATOM 768 O O . PHE A 1 101 ? -37.081 6.451 2.313 1.00 60.22 101 PHE A O 1
ATOM 775 N N . MET A 1 102 ? -35.166 6.691 3.442 1.00 54.06 102 MET A N 1
ATOM 776 C CA . MET A 1 102 ? -34.877 5.257 3.609 1.00 54.06 102 MET A CA 1
ATOM 777 C C . MET A 1 102 ? -35.183 4.753 5.026 1.00 54.06 102 MET A C 1
ATOM 779 O O . MET A 1 102 ? -34.975 3.577 5.325 1.00 54.06 102 MET A O 1
ATOM 783 N N . ARG A 1 103 ? -35.665 5.624 5.921 1.00 62.88 103 ARG A N 1
ATOM 784 C CA . ARG A 1 103 ? -36.155 5.193 7.232 1.00 62.88 103 ARG A CA 1
ATOM 785 C C . ARG A 1 103 ? -37.497 4.479 7.018 1.00 62.88 103 ARG A C 1
ATOM 787 O O . ARG A 1 103 ? -38.364 5.062 6.365 1.00 62.88 103 ARG A O 1
ATOM 794 N N . PRO A 1 104 ? -37.704 3.258 7.543 1.00 61.53 104 PRO A N 1
ATOM 795 C CA . PRO A 1 104 ? -39.016 2.626 7.504 1.00 61.53 104 PRO A CA 1
ATOM 796 C C . PRO A 1 104 ? -40.016 3.555 8.193 1.00 61.53 104 PRO A C 1
ATOM 798 O O . PRO A 1 104 ? -39.840 3.902 9.362 1.00 61.53 104 PRO A O 1
ATOM 801 N N . THR A 1 105 ? -41.036 4.007 7.467 1.00 67.81 105 THR A N 1
ATOM 802 C CA . THR A 1 105 ? -42.147 4.733 8.081 1.00 67.81 105 THR A CA 1
ATOM 803 C C . THR A 1 105 ? -42.875 3.746 8.996 1.00 67.81 105 THR A C 1
ATOM 805 O O . THR A 1 105 ? -43.223 2.661 8.521 1.00 67.81 105 THR A O 1
ATOM 808 N N . PRO A 1 106 ? -43.079 4.048 10.292 1.00 62.22 106 PRO A N 1
ATOM 809 C CA . PRO A 1 106 ? -43.919 3.200 11.128 1.00 62.22 106 PRO A CA 1
ATOM 810 C C . PRO A 1 106 ? -45.298 3.094 10.467 1.00 62.22 106 PRO A C 1
ATOM 812 O O . PRO A 1 106 ? -45.847 4.099 10.013 1.00 62.22 106 PRO A O 1
ATOM 815 N N . ALA A 1 107 ? -45.808 1.867 10.335 1.00 63.94 107 ALA A N 1
ATOM 816 C CA . ALA A 1 107 ? -47.111 1.626 9.728 1.00 63.94 107 ALA A CA 1
ATOM 817 C C . ALA A 1 107 ? -48.174 2.450 10.478 1.00 63.94 107 ALA A C 1
ATOM 819 O O . ALA A 1 107 ? -48.161 2.439 11.711 1.00 63.94 107 ALA A O 1
ATOM 820 N N . PRO A 1 108 ? -49.063 3.181 9.782 1.00 59.12 108 PRO A N 1
ATOM 821 C CA . PRO A 1 108 ? -50.126 3.905 10.457 1.00 59.12 108 PRO A CA 1
ATOM 822 C C . PRO A 1 108 ? -51.027 2.896 11.172 1.00 59.12 108 PRO A C 1
ATOM 824 O O . PRO A 1 108 ? -51.545 1.965 10.552 1.00 59.12 108 PRO A O 1
ATOM 827 N N . GLU A 1 109 ? -51.182 3.068 12.485 1.00 53.69 109 GLU A N 1
ATOM 828 C CA . GLU A 1 109 ? -52.209 2.378 13.258 1.00 53.69 109 GLU A CA 1
ATOM 829 C C . GLU A 1 109 ? -53.563 2.644 12.592 1.00 53.69 109 GLU A C 1
ATOM 831 O O . GLU A 1 109 ? -53.893 3.786 12.262 1.00 53.69 109 GLU A O 1
ATOM 836 N N . ALA A 1 110 ? -54.320 1.578 12.328 1.00 50.31 110 ALA A N 1
ATOM 837 C CA . ALA A 1 110 ? -55.638 1.673 11.723 1.00 50.31 110 ALA A CA 1
ATOM 838 C C . ALA A 1 110 ? -56.540 2.529 12.624 1.00 50.31 110 ALA A C 1
ATOM 840 O O . ALA A 1 110 ? -56.939 2.102 13.705 1.00 50.31 110 ALA A O 1
ATOM 841 N N . SER A 1 111 ? -56.836 3.753 12.191 1.00 47.66 111 SER A N 1
ATOM 842 C CA . SER A 1 111 ? -57.696 4.674 12.922 1.00 47.66 111 SER A CA 1
ATOM 843 C C . SER A 1 111 ? -59.149 4.207 12.836 1.00 47.66 111 SER A C 1
ATOM 845 O O . SER A 1 111 ? -59.807 4.380 11.808 1.00 47.66 111 SER A O 1
ATOM 847 N N . GLU A 1 112 ? -59.658 3.649 13.931 1.00 50.84 112 GLU A N 1
ATOM 848 C CA . GLU A 1 112 ? -61.088 3.534 14.222 1.00 50.84 112 GLU A CA 1
ATOM 849 C C . GLU A 1 112 ? -61.747 4.924 14.146 1.00 50.84 112 GLU A C 1
ATOM 851 O O . GLU A 1 112 ? -61.669 5.706 15.089 1.00 50.84 112 GLU A O 1
ATOM 856 N N . SER A 1 113 ? -62.375 5.288 13.024 1.00 50.34 113 SER A N 1
ATOM 857 C CA . SER A 1 113 ? -63.227 6.493 12.970 1.00 50.34 113 SER A CA 1
ATOM 858 C C . SER A 1 113 ? -64.221 6.514 11.804 1.00 50.34 113 SER A C 1
ATOM 860 O O . SER A 1 113 ? -64.572 7.580 11.315 1.00 50.34 113 SER A O 1
ATOM 862 N N . ASP A 1 114 ? -64.739 5.354 11.393 1.00 50.06 114 ASP A N 1
ATOM 863 C CA . ASP A 1 114 ? -65.732 5.264 10.311 1.00 50.06 114 ASP A CA 1
ATOM 864 C C . ASP A 1 114 ? -67.135 4.891 10.824 1.00 50.06 114 ASP A C 1
ATOM 866 O O . ASP A 1 114 ? -67.818 4.058 10.243 1.00 50.06 114 ASP A O 1
ATOM 870 N N . GLN A 1 115 ? -67.578 5.480 11.947 1.00 50.12 115 GLN A N 1
ATOM 871 C CA . GLN A 1 115 ? -68.989 5.460 12.384 1.00 50.12 115 GLN A CA 1
ATOM 872 C C . GLN A 1 115 ? -69.353 6.674 13.267 1.00 50.12 115 GLN A C 1
ATOM 874 O O . GLN A 1 115 ? -69.232 6.616 14.488 1.00 50.12 115 GLN A O 1
ATOM 879 N N . ARG A 1 116 ? -69.825 7.768 12.646 1.00 40.84 116 ARG A N 1
ATOM 880 C CA . ARG A 1 116 ? -70.735 8.837 13.158 1.00 40.84 116 ARG A CA 1
ATOM 881 C C . ARG A 1 116 ? -70.581 10.026 12.198 1.00 40.84 116 ARG A C 1
ATOM 883 O O . ARG A 1 116 ? -69.550 10.674 12.210 1.00 40.84 116 ARG A O 1
ATOM 890 N N . GLY A 1 117 ? -71.480 10.327 11.267 1.00 40.62 117 GLY A N 1
ATOM 891 C CA . GLY A 1 117 ? -72.924 10.491 11.410 1.00 40.62 117 GLY A CA 1
ATOM 892 C C . GLY A 1 117 ? -73.262 11.982 11.260 1.00 40.62 117 GLY A C 1
ATOM 893 O O . GLY A 1 117 ? -72.843 12.770 12.096 1.00 40.62 117 GLY A O 1
ATOM 894 N N . SER A 1 118 ? -73.987 12.357 10.202 1.00 39.84 118 SER A N 1
ATOM 895 C CA . SER A 1 118 ? -74.839 13.563 10.100 1.00 39.84 118 SER A CA 1
ATOM 896 C C . SER A 1 118 ? -75.505 13.519 8.716 1.00 39.84 118 SER A C 1
ATOM 898 O O . SER A 1 118 ? -74.842 13.729 7.710 1.00 39.84 118 SER A O 1
ATOM 900 N N . GLU A 1 119 ? -76.719 13.002 8.545 1.00 41.88 119 GLU A N 1
ATOM 901 C CA . GLU A 1 119 ? -78.001 13.679 8.797 1.00 41.88 119 GLU A CA 1
ATOM 902 C C . GLU A 1 119 ? -78.124 15.119 8.242 1.00 41.88 119 GLU A C 1
ATOM 904 O O . GLU A 1 119 ? -77.373 16.013 8.626 1.00 41.88 119 GLU A O 1
ATOM 909 N N . LYS A 1 120 ? -79.199 15.292 7.445 1.00 39.22 120 LYS A N 1
ATOM 910 C CA . LYS A 1 120 ? -79.976 16.502 7.083 1.00 39.22 120 LYS A CA 1
ATOM 911 C C . LYS A 1 120 ? -79.426 17.454 6.006 1.00 39.22 120 LYS A C 1
ATOM 913 O O . LYS A 1 120 ? -78.671 18.370 6.311 1.00 39.22 120 LYS A O 1
ATOM 918 N N . LYS A 1 121 ? -80.024 17.412 4.808 1.00 38.66 121 LYS A N 1
ATOM 919 C CA . LYS A 1 121 ? -81.221 18.205 4.452 1.00 38.66 121 LYS A CA 1
ATOM 920 C C . LYS A 1 121 ? -81.854 17.712 3.155 1.00 38.66 121 LYS A C 1
ATOM 922 O O . LYS A 1 121 ? -81.086 17.293 2.267 1.00 38.66 121 LYS A O 1
#

Secondary structure (DSSP, 8-state):
-EEEEEEEEEEEESSSSEEEEEEEEEEEEE--STT--EEEEEEEEEEEEEEEEETTEEEEEEEEEEEEEEEETTEEEEEEEEEEEEEEEE---SSSSS-GGGSPPPPPP------------

Sequence (121 aa):
MLSQTVTVTTAHPLTERLSVTGGANFARNDSTSSGSNISFMSYQGDVSVNYLLTSTLKASAVGAYGHYDQQVMSTAVDFDRKVLMLMITKVWDRELFVPAFMRPTPAPEASESDQRGSEKK

Nearest PDB structures (foldseek):
  1uyn-assembly1_X  TM=6.247E-01  e=1.245E+00  Neisseria meningitidis
  3qlb-assembly2_B  TM=6.719E-01  e=2.525E+00  Pseudomonas fluorescens
  2qom-assembly1_A  TM=6.031E-01  e=2.666E+00  Escherichia coli O157:H7
  3efm-assembly1_A  TM=5.425E-01  e=2.391E+00  Bordetella pertussis
  2qom-assembly2_B  TM=4.457E-01  e=4.848E+00  Escherichia coli O157:H7

Solvent-accessible surface area (backbone atoms only — not comparable to full-atom values): 7200 Å² total; per-residue (Å²): 105,54,74,48,78,49,76,49,77,48,76,45,74,79,49,101,46,33,35,40,36,40,38,38,38,38,38,40,35,42,49,74,51,101,85,50,50,40,38,36,40,36,42,36,37,36,43,33,45,37,35,48,79,47,101,40,31,35,40,37,42,35,45,35,43,32,42,40,40,36,34,50,72,91,48,75,48,75,50,77,47,79,46,78,48,78,46,79,47,76,53,84,82,89,76,81,88,59,59,80,87,72,52,82,73,78,79,78,75,84,77,90,75,93,83,84,88,80,86,88,135

pLDDT: mean 82.03, std 18.67, range [38.66, 98.25]